Protein AF-A0A7V6JHE0-F1 (afdb_monomer)

Radius of gyration: 14.28 Å; Cα contacts (8 Å, |Δi|>4): 84; chains: 1; bounding box: 31×27×39 Å

pLDDT: mean 95.29, std 4.04, range [75.0, 98.31]

Secondary structure (DSSP, 8-state):
---HHHHHHHHHHHTT--HHHHHHH--PPTT-EEEEEEEEEETTEEEEEEEEEEE-HHHHHTTPPP--TT--S---

Foldseek 3Di:
DDDPLVVLCVVCVQQVNPSVCSVPPDDAWVPFDWDWDQCDPDPVGTHIDTPDGRHPVVCVVVVHDTDPPPDPDDPD

Nearest PDB structures (foldseek):
  4pz9-assembly1_B  TM=7.700E-01  e=2.338E+00  Mycobacterium tuberculosis H37Rv

Mean predicted aligned error: 2.93 Å

Solvent-accessible surface area (backbone atoms only — not comparable to full-atom values): 4848 Å² total; per-residue (Å²): 140,74,55,64,72,59,46,37,50,51,47,13,62,64,65,72,40,59,53,71,56,36,64,74,74,55,79,62,45,75,90,36,46,63,44,69,45,68,46,73,78,50,103,86,43,59,48,65,40,80,79,42,78,37,45,50,64,70,38,55,76,69,74,44,83,84,57,63,80,95,59,94,68,87,88,120

Sequence (76 aa):
FAHAALGLAWLSHLLAIPTNIMWSSFWPATSSVSTILFEERSPTWAVPRCLGLGDVSHLYAENLPVNPVGLPANFY

Structure (mmCIF, N/CA/C/O backbone):
data_AF-A0A7V6JHE0-F1
#
_entry.id   AF-A0A7V6JHE0-F1
#
loop_
_atom_site.group_PDB
_atom_site.id
_atom_site.type_symbol
_atom_site.label_atom_id
_atom_site.label_alt_id
_atom_site.label_comp_id
_atom_site.label_asym_id
_atom_site.label_entity_id
_atom_site.label_seq_id
_atom_site.pdbx_PDB_ins_code
_atom_site.Cartn_x
_atom_site.Cartn_y
_atom_site.Cartn_z
_atom_site.occupancy
_atom_site.B_iso_or_equiv
_atom_site.auth_seq_id
_atom_site.auth_comp_id
_atom_site.auth_asym_id
_atom_site.auth_atom_id
_atom_site.pdbx_PDB_model_num
ATOM 1 N N . PHE A 1 1 ? 7.118 8.097 6.619 1.00 75.00 1 PHE A N 1
ATOM 2 C CA . PHE A 1 1 ? 8.028 7.326 5.748 1.00 75.00 1 PHE A CA 1
ATOM 3 C C . PHE A 1 1 ? 8.487 6.084 6.503 1.00 75.00 1 PHE A C 1
ATOM 5 O O . PHE A 1 1 ? 8.859 6.215 7.662 1.00 75.00 1 PHE A O 1
ATOM 12 N N . ALA A 1 2 ? 8.406 4.903 5.889 1.00 87.44 2 ALA A N 1
ATOM 13 C CA . ALA A 1 2 ? 8.857 3.632 6.458 1.00 87.44 2 ALA A CA 1
ATOM 14 C C . ALA A 1 2 ? 9.332 2.701 5.332 1.00 87.44 2 ALA A C 1
ATOM 16 O O . ALA A 1 2 ? 8.920 2.860 4.186 1.00 87.44 2 ALA A O 1
ATOM 17 N N . HIS A 1 3 ? 10.174 1.722 5.663 1.00 92.81 3 HIS A N 1
ATOM 18 C CA . HIS A 1 3 ? 10.583 0.674 4.723 1.00 92.81 3 HIS A CA 1
ATOM 19 C C . HIS A 1 3 ? 9.455 -0.340 4.512 1.00 92.81 3 HIS A C 1
ATOM 21 O O . HIS A 1 3 ? 8.641 -0.540 5.413 1.00 92.81 3 HIS A O 1
ATOM 27 N N . ALA A 1 4 ? 9.449 -1.026 3.365 1.00 93.88 4 ALA A N 1
ATOM 28 C CA . ALA A 1 4 ? 8.386 -1.959 2.979 1.00 93.88 4 ALA A CA 1
ATOM 29 C C . ALA A 1 4 ? 8.061 -2.996 4.071 1.00 93.88 4 ALA A C 1
ATOM 31 O O . ALA A 1 4 ? 6.901 -3.137 4.447 1.00 93.88 4 ALA A O 1
ATOM 32 N N . ALA A 1 5 ? 9.074 -3.650 4.654 1.00 93.44 5 ALA A N 1
ATOM 33 C CA . ALA A 1 5 ? 8.864 -4.655 5.700 1.00 93.44 5 ALA A CA 1
ATOM 34 C C . ALA A 1 5 ? 8.140 -4.085 6.936 1.00 93.44 5 ALA A C 1
ATOM 36 O O . ALA A 1 5 ? 7.159 -4.665 7.404 1.00 93.44 5 ALA A O 1
ATOM 37 N N . LEU A 1 6 ? 8.581 -2.919 7.428 1.00 96.12 6 LEU A N 1
ATOM 38 C CA . LEU A 1 6 ? 7.959 -2.249 8.572 1.00 96.12 6 LEU A CA 1
ATOM 39 C C . LEU A 1 6 ? 6.560 -1.723 8.225 1.00 96.12 6 LEU A C 1
ATOM 41 O O . LEU A 1 6 ? 5.632 -1.906 9.006 1.00 96.12 6 LEU A O 1
ATOM 45 N N . GLY A 1 7 ? 6.400 -1.099 7.056 1.00 96.31 7 GLY A N 1
ATOM 46 C CA . GLY A 1 7 ? 5.116 -0.577 6.592 1.00 96.31 7 GLY A CA 1
ATOM 47 C C . GLY A 1 7 ? 4.064 -1.678 6.488 1.00 96.31 7 GLY A C 1
ATOM 48 O O . GLY A 1 7 ? 2.974 -1.541 7.035 1.00 96.31 7 GLY A O 1
ATOM 49 N N . LEU A 1 8 ? 4.410 -2.811 5.872 1.00 96.88 8 LEU A N 1
ATOM 50 C CA . LEU A 1 8 ? 3.511 -3.957 5.763 1.00 96.88 8 LEU A CA 1
ATOM 51 C C . LEU A 1 8 ? 3.244 -4.628 7.119 1.00 96.88 8 LEU A C 1
ATOM 53 O O . LEU A 1 8 ? 2.113 -5.026 7.376 1.00 96.88 8 LEU A O 1
ATOM 57 N N . ALA A 1 9 ? 4.229 -4.718 8.020 1.00 97.56 9 ALA A N 1
ATOM 58 C CA . ALA A 1 9 ? 3.991 -5.238 9.372 1.00 97.56 9 ALA A CA 1
ATOM 59 C C . ALA A 1 9 ? 3.007 -4.356 10.159 1.00 97.56 9 ALA A C 1
ATOM 61 O O . ALA A 1 9 ? 2.107 -4.855 10.834 1.00 97.56 9 ALA A O 1
ATOM 62 N N . TRP A 1 10 ? 3.138 -3.035 10.030 1.00 96.94 10 TRP A N 1
ATOM 63 C CA . TRP A 1 10 ? 2.239 -2.088 10.678 1.00 96.94 10 TRP A CA 1
ATOM 64 C C . TRP A 1 10 ? 0.822 -2.143 10.094 1.00 96.94 10 TRP A C 1
ATOM 66 O O . TRP A 1 10 ? -0.151 -2.197 10.843 1.00 96.94 10 TRP A O 1
ATOM 76 N N . LEU A 1 11 ? 0.693 -2.217 8.765 1.00 97.62 11 LEU A N 1
ATOM 77 C CA . LEU A 1 11 ? -0.600 -2.386 8.096 1.00 97.62 11 LEU A CA 1
ATOM 78 C C . LEU A 1 11 ? -1.274 -3.717 8.438 1.00 97.62 11 LEU A C 1
ATOM 80 O O . LEU A 1 11 ? -2.484 -3.743 8.636 1.00 97.62 11 LEU A O 1
ATOM 84 N N . SER A 1 12 ? -0.503 -4.801 8.563 1.00 98.12 12 SER A N 1
ATOM 85 C CA . SER A 1 12 ? -0.993 -6.095 9.049 1.00 98.12 12 SER A CA 1
ATOM 86 C C . SER A 1 12 ? -1.668 -5.953 10.413 1.00 98.12 12 SER A C 1
ATOM 88 O O . SER A 1 12 ? -2.787 -6.433 10.593 1.00 98.12 12 SER A O 1
ATOM 90 N N . HIS A 1 13 ? -1.031 -5.237 11.342 1.00 97.31 13 HIS A N 1
ATOM 91 C CA . HIS A 1 13 ? -1.603 -4.983 12.658 1.00 97.31 13 HIS A CA 1
ATOM 92 C C . HIS A 1 13 ? -2.869 -4.117 12.586 1.00 97.31 13 HIS A C 1
ATOM 94 O O . HIS A 1 13 ? -3.894 -4.497 13.146 1.00 97.31 13 HIS A O 1
ATOM 100 N N . LEU A 1 14 ? -2.823 -2.988 11.867 1.00 96.88 14 LEU A N 1
ATOM 101 C CA . LEU A 1 14 ? -3.959 -2.066 11.756 1.00 96.88 14 LEU A CA 1
ATOM 102 C C . LEU A 1 14 ? -5.190 -2.723 11.124 1.00 96.88 14 LEU A C 1
ATOM 104 O O . LEU A 1 14 ? -6.303 -2.542 11.604 1.00 96.88 14 LEU A O 1
ATOM 108 N N . LEU A 1 15 ? -4.994 -3.478 10.045 1.00 97.25 15 LEU A N 1
ATOM 109 C CA . LEU A 1 15 ? -6.079 -4.070 9.261 1.00 97.25 15 LEU A CA 1
ATOM 110 C C . LEU A 1 15 ? -6.468 -5.474 9.743 1.00 97.25 15 LEU A C 1
ATOM 112 O O . LEU A 1 15 ? -7.309 -6.115 9.117 1.00 97.25 15 LEU A O 1
ATOM 116 N N . ALA A 1 16 ? -5.852 -5.959 10.827 1.00 97.31 16 ALA A N 1
ATOM 117 C CA . ALA A 1 16 ? -6.016 -7.317 11.344 1.00 97.31 16 ALA A CA 1
ATOM 118 C C . ALA A 1 16 ? -5.797 -8.413 10.276 1.00 97.31 16 ALA A C 1
ATOM 120 O O . ALA A 1 16 ? -6.454 -9.454 10.279 1.00 97.31 16 ALA A O 1
ATOM 121 N N . ILE A 1 17 ? -4.850 -8.185 9.361 1.00 97.88 17 ILE A N 1
ATOM 122 C CA . ILE A 1 17 ? -4.449 -9.155 8.336 1.00 97.88 17 ILE A CA 1
ATOM 123 C C . ILE A 1 17 ? -3.274 -9.964 8.890 1.00 97.88 17 ILE A C 1
ATOM 125 O O . ILE A 1 17 ? -2.315 -9.351 9.367 1.00 97.88 17 ILE A O 1
ATOM 129 N N . PRO A 1 18 ? -3.268 -11.308 8.807 1.00 98.31 18 PRO A N 1
ATOM 130 C CA . PRO A 1 18 ? -2.111 -12.100 9.215 1.00 98.31 18 PRO A CA 1
ATOM 131 C C . PRO A 1 18 ? -0.818 -11.624 8.534 1.00 98.31 18 PRO A C 1
ATOM 133 O O . PRO A 1 18 ? -0.772 -11.450 7.316 1.00 98.31 18 PRO A O 1
ATOM 136 N N . THR A 1 19 ? 0.246 -11.404 9.311 1.00 97.50 19 THR A N 1
ATOM 137 C CA . THR A 1 19 ? 1.484 -10.766 8.822 1.00 97.50 19 THR A CA 1
ATOM 138 C C . THR A 1 19 ? 2.144 -11.540 7.686 1.00 97.50 19 THR A C 1
ATOM 140 O O . THR A 1 19 ? 2.638 -10.939 6.736 1.00 97.50 19 THR A O 1
ATOM 143 N N . ASN A 1 20 ? 2.093 -12.872 7.731 1.00 97.44 20 ASN A N 1
ATOM 144 C CA . ASN A 1 20 ? 2.584 -13.730 6.654 1.00 97.44 20 ASN A CA 1
ATOM 145 C C . ASN A 1 20 ? 1.832 -13.496 5.335 1.00 97.44 20 ASN A C 1
ATOM 147 O O . ASN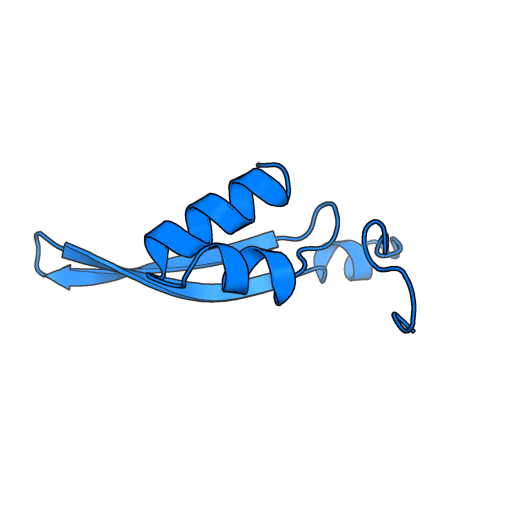 A 1 20 ? 2.455 -13.503 4.277 1.00 97.44 20 ASN A O 1
ATOM 151 N N . ILE A 1 21 ? 0.519 -13.252 5.383 1.00 97.94 21 ILE A N 1
ATOM 152 C CA . ILE A 1 21 ? -0.280 -12.906 4.201 1.00 97.94 21 ILE A CA 1
ATOM 153 C C . ILE A 1 21 ? 0.083 -11.501 3.722 1.00 97.94 21 ILE A C 1
ATOM 155 O O . ILE A 1 21 ? 0.350 -11.313 2.538 1.00 97.94 21 ILE A O 1
ATOM 159 N N . MET A 1 22 ? 0.189 -10.532 4.639 1.00 97.50 22 MET A N 1
ATOM 160 C CA . MET A 1 22 ? 0.543 -9.157 4.279 1.00 97.50 22 MET A CA 1
ATOM 161 C C . MET A 1 22 ? 1.911 -9.070 3.581 1.00 97.50 22 MET A C 1
ATOM 163 O O . MET A 1 22 ? 2.044 -8.379 2.580 1.00 97.50 22 MET A O 1
ATOM 167 N N .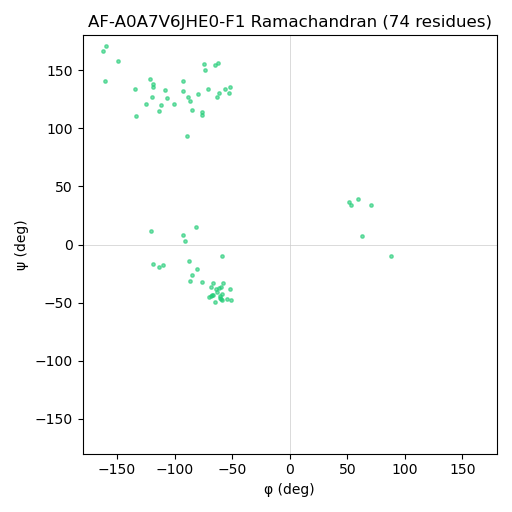 TRP A 1 23 ? 2.921 -9.794 4.069 1.00 95.44 23 TRP A N 1
ATOM 168 C CA . TRP A 1 23 ? 4.268 -9.791 3.483 1.00 95.44 23 TRP A CA 1
ATOM 169 C C . TRP A 1 23 ? 4.407 -10.609 2.200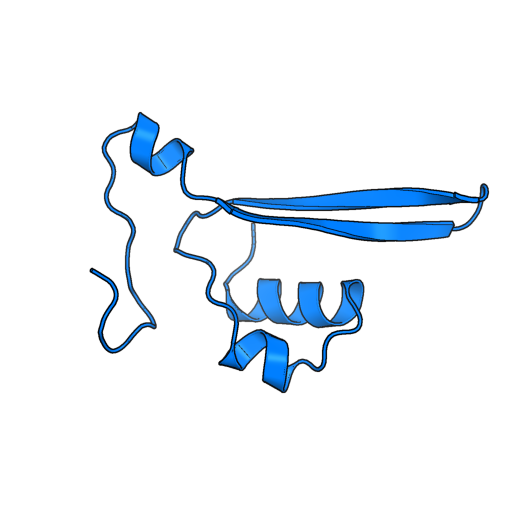 1.00 95.44 23 TRP A C 1
ATOM 171 O O . TRP A 1 23 ? 5.228 -10.262 1.359 1.00 95.44 23 TRP A O 1
ATOM 181 N N . SER A 1 24 ? 3.652 -11.698 2.051 1.00 94.44 24 SER A N 1
ATOM 182 C CA . SER A 1 24 ? 3.753 -12.559 0.863 1.00 94.44 24 SER A CA 1
ATOM 183 C C . SER A 1 24 ? 2.903 -12.079 -0.309 1.00 94.44 24 SER A C 1
ATOM 185 O O . SER A 1 24 ? 3.223 -12.394 -1.451 1.00 94.44 24 SER A O 1
ATOM 187 N N . SER A 1 25 ? 1.816 -11.351 -0.037 1.00 95.38 25 SER A N 1
ATOM 188 C CA . SER A 1 25 ? 0.794 -11.043 -1.046 1.00 95.38 25 SER A CA 1
ATOM 189 C C . SER A 1 25 ? 0.757 -9.575 -1.469 1.00 95.38 25 SER A C 1
ATOM 191 O O . SER A 1 25 ? 0.181 -9.267 -2.508 1.00 95.38 25 SER A O 1
ATOM 193 N N . PHE A 1 26 ? 1.348 -8.663 -0.693 1.00 96.00 26 PHE A N 1
ATOM 194 C CA . PHE A 1 26 ? 1.305 -7.228 -0.974 1.00 96.00 26 PHE A CA 1
ATOM 195 C C . PHE A 1 26 ? 2.708 -6.671 -1.187 1.00 96.00 26 PHE A C 1
ATOM 197 O O . PHE A 1 26 ? 3.638 -6.978 -0.443 1.00 96.00 26 PHE A O 1
ATOM 204 N N . TRP A 1 27 ? 2.844 -5.796 -2.181 1.00 94.81 27 TRP A N 1
ATOM 205 C CA . TRP A 1 27 ? 4.112 -5.175 -2.544 1.00 94.81 27 TRP A CA 1
ATOM 206 C C . TRP A 1 27 ? 3.919 -3.664 -2.746 1.00 94.81 27 TRP A C 1
ATOM 208 O O . TRP A 1 27 ? 3.251 -3.258 -3.697 1.00 94.81 27 TRP A O 1
ATOM 218 N N . PRO A 1 28 ? 4.458 -2.813 -1.853 1.00 95.38 28 PRO A N 1
ATOM 219 C CA . PRO A 1 28 ? 4.521 -1.377 -2.072 1.00 95.38 28 PRO A CA 1
ATOM 220 C C . PRO A 1 28 ? 5.799 -1.037 -2.847 1.00 95.38 28 PRO A C 1
ATOM 222 O O . PRO A 1 28 ? 6.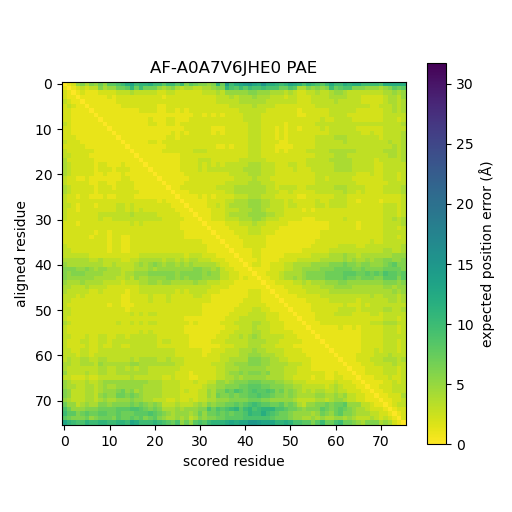905 -1.338 -2.392 1.00 95.38 28 PRO A O 1
ATOM 225 N N . ALA A 1 29 ? 5.658 -0.373 -3.994 1.00 95.12 29 ALA A N 1
ATOM 226 C CA . ALA A 1 29 ? 6.809 0.103 -4.753 1.00 95.12 29 ALA A CA 1
ATOM 227 C C . ALA A 1 29 ? 7.636 1.126 -3.952 1.00 95.12 29 ALA A C 1
ATOM 229 O O . ALA A 1 29 ? 7.121 1.820 -3.066 1.00 95.12 29 ALA A O 1
ATOM 230 N N . THR A 1 30 ? 8.920 1.270 -4.283 1.00 93.19 30 THR A N 1
ATOM 231 C CA . THR A 1 30 ? 9.777 2.307 -3.688 1.00 93.19 30 THR A CA 1
ATOM 232 C C . THR A 1 30 ? 9.171 3.692 -3.907 1.00 93.19 30 THR A C 1
ATOM 234 O O . THR A 1 30 ? 8.734 4.013 -5.009 1.00 93.19 30 THR A O 1
ATOM 237 N N . SER A 1 31 ? 9.147 4.503 -2.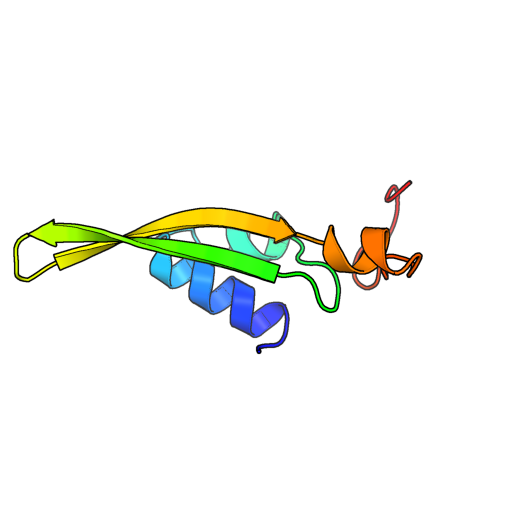847 1.00 94.19 31 SER A N 1
ATOM 238 C CA . SER A 1 31 ? 8.526 5.837 -2.822 1.00 94.19 31 SER A CA 1
ATOM 239 C C . SER A 1 31 ? 7.014 5.868 -3.066 1.00 94.19 31 SER A C 1
ATOM 241 O O . SER A 1 31 ? 6.448 6.951 -3.134 1.00 94.19 31 SER A O 1
ATOM 243 N N . SER A 1 32 ? 6.335 4.721 -3.143 1.00 95.88 32 SER A N 1
ATOM 244 C CA . SER A 1 32 ? 4.877 4.700 -3.259 1.00 95.88 32 SER A CA 1
ATOM 245 C C . SER A 1 32 ? 4.178 5.256 -2.014 1.00 95.88 32 SER A C 1
ATOM 247 O O . SER A 1 32 ? 4.702 5.225 -0.895 1.00 95.88 32 SER A O 1
ATOM 249 N N . VAL A 1 33 ? 2.963 5.761 -2.212 1.00 96.88 33 VAL A N 1
ATOM 250 C CA . VAL A 1 33 ? 2.132 6.364 -1.169 1.00 96.88 33 VAL A CA 1
ATOM 251 C C . VAL A 1 33 ? 0.974 5.429 -0.844 1.00 96.88 33 VAL A C 1
ATOM 253 O O . VAL A 1 33 ? 0.307 4.906 -1.725 1.00 96.88 33 VAL A O 1
ATOM 256 N N . SER A 1 34 ? 0.721 5.191 0.440 1.00 96.94 34 SER A N 1
ATOM 257 C CA . SER A 1 34 ? -0.447 4.425 0.887 1.00 96.94 34 SER A CA 1
ATOM 258 C C . SER A 1 34 ? -1.320 5.303 1.768 1.00 96.94 34 SER A C 1
ATOM 260 O O . SER A 1 34 ? -0.812 5.993 2.653 1.00 96.94 34 SER A O 1
ATOM 262 N N . THR A 1 35 ? -2.628 5.260 1.541 1.00 97.69 35 THR A N 1
ATOM 263 C CA . THR A 1 35 ? -3.602 6.113 2.219 1.00 97.69 35 THR A CA 1
ATOM 264 C C . THR A 1 35 ? -4.491 5.261 3.108 1.00 97.69 35 THR A C 1
ATOM 266 O O . THR A 1 35 ? -5.269 4.434 2.626 1.00 97.69 35 THR A O 1
ATOM 269 N N . ILE A 1 36 ? -4.381 5.483 4.418 1.00 97.75 36 ILE A N 1
ATOM 270 C CA . ILE A 1 36 ? -5.216 4.843 5.434 1.00 97.75 36 ILE A CA 1
ATOM 271 C C . ILE A 1 36 ? -6.115 5.907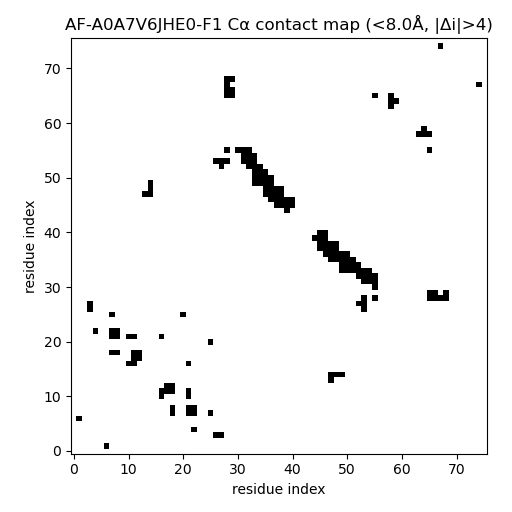 6.057 1.00 97.75 36 ILE A C 1
ATOM 273 O O . ILE A 1 36 ? -5.626 6.873 6.641 1.00 97.75 36 ILE A O 1
ATOM 277 N N . LEU A 1 37 ? -7.425 5.723 5.939 1.00 98.00 37 LEU A N 1
ATOM 278 C CA . LEU A 1 37 ? -8.415 6.525 6.645 1.00 98.00 37 LEU A CA 1
ATOM 279 C C . LEU A 1 37 ? -8.684 5.887 8.006 1.00 98.00 37 LEU A C 1
ATOM 281 O O . LEU A 1 37 ? -9.048 4.720 8.073 1.00 98.00 37 LEU A O 1
ATOM 285 N N . PHE A 1 38 ? -8.563 6.654 9.082 1.00 97.81 38 PHE A N 1
ATOM 286 C CA . PHE A 1 38 ? -9.093 6.261 10.385 1.00 97.81 38 PHE A CA 1
ATOM 287 C C . PHE A 1 38 ? -10.532 6.771 10.479 1.00 97.81 38 PHE A C 1
ATOM 289 O O . PHE A 1 38 ? -10.771 7.931 10.797 1.00 97.81 38 PHE A O 1
ATOM 296 N N . GLU A 1 39 ? -11.485 5.913 10.119 1.00 97.81 39 GLU A N 1
ATOM 297 C CA . GLU A 1 39 ? -12.915 6.227 10.104 1.00 97.81 39 GLU A CA 1
ATOM 298 C C . GLU A 1 39 ? -13.447 6.225 11.542 1.00 97.81 39 GLU A C 1
ATOM 300 O O . GLU A 1 39 ? -13.469 5.178 12.191 1.00 97.81 39 GLU A O 1
ATOM 305 N N . GLU A 1 40 ? -13.873 7.381 12.055 1.00 98.00 40 GLU A N 1
ATOM 306 C CA . GLU A 1 40 ? -14.492 7.473 13.380 1.00 98.00 40 GLU A CA 1
ATOM 307 C 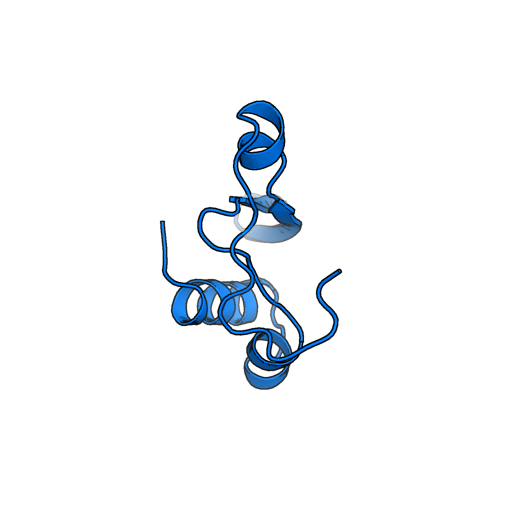C . GLU A 1 40 ? -15.804 6.673 13.417 1.00 98.00 40 GLU A C 1
ATOM 309 O O . GLU A 1 40 ? -16.688 6.848 12.578 1.00 98.00 40 GLU A O 1
ATOM 314 N N . ARG A 1 41 ? -15.934 5.771 14.395 1.00 96.75 41 ARG A N 1
ATOM 315 C CA . ARG A 1 41 ? -17.142 4.954 14.618 1.00 96.75 41 ARG A CA 1
ATOM 316 C C . ARG A 1 41 ? -17.848 5.306 15.925 1.00 96.75 41 ARG A C 1
ATOM 318 O O . ARG A 1 41 ? -19.016 4.961 16.096 1.00 96.75 41 ARG A O 1
ATOM 325 N N . SER A 1 42 ? -17.141 5.958 16.841 1.00 97.50 42 SER A N 1
ATOM 326 C CA . SER A 1 42 ? -17.646 6.506 18.097 1.00 97.50 42 SER A CA 1
ATOM 327 C C . SER A 1 42 ? -16.676 7.581 18.611 1.00 97.50 42 SER A C 1
ATOM 329 O O . SER A 1 42 ? -15.535 7.621 18.151 1.00 97.50 42 SER A O 1
ATOM 331 N N . PRO A 1 43 ? -17.041 8.347 19.659 1.00 97.00 43 PRO A N 1
ATOM 332 C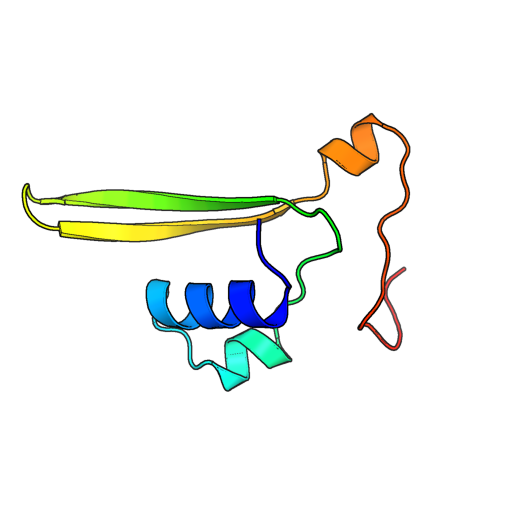 CA . PRO A 1 43 ? -16.132 9.308 20.297 1.00 97.00 43 PRO A CA 1
ATOM 333 C C . PRO A 1 43 ? -14.839 8.704 20.874 1.00 97.00 43 PRO A C 1
ATOM 335 O O . PRO A 1 43 ? -13.959 9.433 21.321 1.00 97.00 43 PRO A O 1
ATOM 338 N N . THR A 1 44 ? -14.741 7.374 20.936 1.00 97.50 44 THR A N 1
ATOM 339 C CA . THR A 1 44 ? -13.621 6.638 21.535 1.00 97.50 44 THR A CA 1
ATOM 340 C C . THR A 1 44 ? -12.876 5.745 20.548 1.00 97.50 44 THR A C 1
ATOM 342 O O . THR A 1 44 ? -11.760 5.328 20.851 1.00 97.50 44 THR A O 1
ATOM 345 N N . TRP A 1 45 ? -13.463 5.433 19.389 1.00 96.88 45 TRP A N 1
ATOM 346 C CA . TRP A 1 45 ? -12.922 4.447 18.458 1.00 96.88 45 TRP A CA 1
ATOM 347 C C . TRP A 1 45 ? -1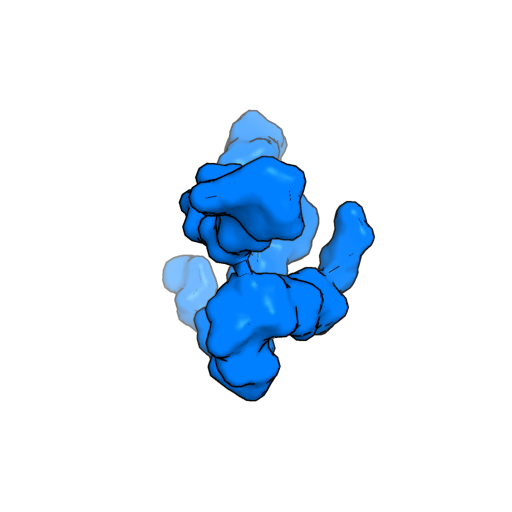2.934 4.953 17.020 1.00 96.88 45 TRP A C 1
ATOM 349 O O . TRP A 1 45 ? -13.957 5.406 16.501 1.00 96.88 45 TRP A O 1
ATOM 359 N N . ALA A 1 46 ? -11.804 4.748 16.345 1.00 97.44 46 ALA A N 1
ATOM 360 C CA . ALA A 1 46 ? -11.684 4.858 14.902 1.00 97.44 46 ALA A CA 1
ATOM 361 C C . ALA A 1 46 ? -11.202 3.527 14.317 1.00 97.44 46 ALA A C 1
ATOM 363 O O . ALA A 1 46 ? -10.371 2.838 14.911 1.00 97.44 46 ALA A O 1
ATOM 364 N N . VAL A 1 47 ? -11.733 3.168 13.152 1.00 97.12 47 VAL A N 1
ATOM 365 C CA . VAL A 1 47 ? -11.393 1.935 12.440 1.00 97.12 47 VAL A CA 1
ATOM 366 C C . VAL A 1 47 ? -10.533 2.285 11.225 1.00 97.12 47 VAL A C 1
ATOM 368 O O . VAL A 1 47 ? -10.954 3.104 10.405 1.00 97.12 47 VAL A O 1
ATOM 371 N N . PRO A 1 48 ? -9.344 1.684 11.066 1.00 97.94 48 PRO A N 1
ATOM 372 C CA . PRO A 1 48 ? -8.513 1.920 9.895 1.00 97.94 48 PRO A CA 1
ATOM 373 C C . PRO A 1 48 ? -9.128 1.278 8.641 1.00 97.94 48 PRO A C 1
ATOM 375 O O . PRO A 1 48 ? -9.535 0.116 8.633 1.00 97.94 48 PRO A O 1
ATOM 378 N N . ARG A 1 49 ? -9.155 2.039 7.549 1.00 97.38 49 ARG A N 1
ATOM 379 C CA . ARG A 1 49 ? -9.585 1.639 6.208 1.00 97.38 49 ARG A CA 1
ATOM 380 C C . ARG A 1 49 ? -8.452 1.929 5.238 1.00 97.38 49 ARG A C 1
ATOM 382 O O . ARG A 1 49 ? -8.031 3.076 5.106 1.00 97.38 49 ARG A O 1
ATOM 389 N N . CYS A 1 50 ? -7.961 0.912 4.540 1.00 97.31 50 CYS A N 1
ATOM 390 C CA . CYS A 1 50 ? -7.033 1.138 3.438 1.00 97.31 50 CYS A CA 1
ATOM 391 C C . CYS A 1 50 ? -7.816 1.647 2.225 1.00 97.31 50 CYS A C 1
ATOM 393 O O . CYS A 1 50 ? -8.620 0.909 1.665 1.00 97.31 50 CYS A O 1
ATOM 395 N N . LEU A 1 51 ? -7.613 2.915 1.861 1.00 97.94 51 LEU A N 1
ATOM 396 C CA . LEU A 1 51 ? -8.231 3.517 0.675 1.00 97.94 51 LEU A CA 1
ATOM 397 C C . LEU A 1 51 ? -7.395 3.263 -0.581 1.00 97.94 51 LEU A C 1
ATOM 399 O O . LEU A 1 51 ? -7.936 3.137 -1.674 1.00 97.94 51 LEU A O 1
ATOM 403 N N . GLY A 1 52 ? -6.077 3.179 -0.410 1.00 97.31 52 GLY A N 1
ATOM 404 C CA . GLY A 1 52 ? -5.133 2.869 -1.471 1.00 97.31 52 GLY A CA 1
ATOM 405 C C . GLY A 1 52 ? -3.818 2.379 -0.883 1.00 97.31 52 GLY A C 1
ATOM 406 O O . GLY A 1 52 ? -3.352 2.896 0.136 1.00 97.31 52 GLY A O 1
ATOM 407 N N . LEU A 1 53 ? -3.228 1.375 -1.523 1.00 96.56 53 LEU A N 1
ATOM 408 C CA . LEU A 1 53 ? -1.927 0.825 -1.167 1.00 96.56 53 LEU A CA 1
ATOM 409 C C . LEU A 1 53 ? -0.989 0.986 -2.361 1.00 96.56 53 LEU A C 1
ATOM 411 O O . LEU A 1 53 ? -1.311 0.533 -3.454 1.00 96.56 53 LEU A O 1
ATOM 415 N N . GLY A 1 54 ? 0.177 1.582 -2.129 1.00 95.56 54 GLY A N 1
ATOM 416 C CA . GLY A 1 54 ? 1.245 1.620 -3.123 1.00 95.56 54 GLY A CA 1
ATOM 417 C C . GLY A 1 54 ? 0.986 2.524 -4.335 1.00 95.56 54 GLY A C 1
ATOM 418 O O . GLY A 1 54 ? 1.450 2.199 -5.423 1.00 95.56 54 GLY A O 1
ATOM 419 N N . ASP A 1 55 ? 0.292 3.653 -4.171 1.00 96.94 55 ASP A N 1
ATOM 420 C CA . ASP A 1 55 ? 0.085 4.634 -5.239 1.00 96.94 55 ASP A CA 1
ATOM 421 C C . ASP A 1 55 ? 1.413 5.228 -5.740 1.00 96.94 55 ASP A C 1
ATOM 423 O O . ASP A 1 55 ? 2.255 5.700 -4.969 1.00 96.94 55 ASP A O 1
ATOM 427 N N . VAL A 1 56 ? 1.575 5.220 -7.059 1.00 97.19 56 VAL A N 1
ATOM 428 C CA . VAL A 1 56 ? 2.743 5.714 -7.800 1.00 97.19 56 VAL A CA 1
ATOM 429 C C . VAL A 1 56 ? 2.369 6.835 -8.776 1.00 97.19 56 VAL A C 1
ATOM 431 O O . VAL A 1 56 ? 3.191 7.222 -9.602 1.00 97.19 56 VAL A O 1
ATOM 434 N N . SER A 1 57 ? 1.155 7.387 -8.682 1.00 97.50 57 SER A N 1
ATOM 435 C CA . SER A 1 57 ? 0.661 8.467 -9.549 1.00 97.50 57 SER A CA 1
ATOM 436 C C . SER A 1 57 ? 1.615 9.666 -9.628 1.00 97.50 57 SER A C 1
ATOM 438 O O . SER A 1 57 ? 1.838 10.208 -10.708 1.00 97.50 57 SER A O 1
ATOM 440 N N . HIS A 1 58 ? 2.251 10.038 -8.515 1.00 96.75 58 HIS A N 1
ATOM 441 C CA . HIS A 1 58 ? 3.248 11.110 -8.479 1.00 96.75 58 HIS A CA 1
ATOM 442 C C . HIS A 1 58 ? 4.532 10.774 -9.259 1.00 96.75 58 HIS A C 1
ATOM 444 O O . HIS A 1 58 ? 5.117 11.662 -9.866 1.00 96.75 58 HIS A O 1
ATOM 450 N N . LEU A 1 59 ? 4.959 9.504 -9.294 1.00 97.62 59 LEU A N 1
ATOM 451 C CA . LEU A 1 59 ? 6.087 9.081 -10.132 1.00 97.62 59 LEU A CA 1
ATOM 452 C C . LEU A 1 59 ? 5.717 9.207 -11.608 1.00 97.62 59 LEU A C 1
ATOM 454 O O . LEU A 1 59 ? 6.495 9.737 -12.394 1.00 97.62 59 LEU A O 1
ATOM 458 N N . TYR A 1 60 ? 4.501 8.782 -11.963 1.00 96.69 60 TYR A N 1
ATOM 459 C CA . TYR A 1 60 ? 3.980 8.924 -13.318 1.00 96.69 60 TYR A CA 1
ATOM 460 C C . TYR A 1 60 ? 3.902 10.395 -13.755 1.00 96.69 60 TYR A C 1
ATOM 462 O O . TYR A 1 60 ? 4.364 10.726 -14.844 1.00 96.69 60 TYR A O 1
ATOM 470 N N . ALA A 1 61 ? 3.383 11.283 -12.900 1.00 98.19 61 ALA A N 1
ATOM 471 C CA . ALA A 1 61 ? 3.284 12.717 -13.179 1.00 98.19 61 ALA A CA 1
ATOM 472 C C . ALA A 1 61 ? 4.651 13.367 -13.473 1.00 98.19 61 ALA A C 1
ATOM 474 O O . ALA A 1 61 ? 4.741 14.254 -14.318 1.00 98.19 61 ALA A O 1
ATOM 475 N N . GLU A 1 62 ? 5.711 12.878 -12.827 1.00 98.00 62 GLU A N 1
ATOM 476 C CA . GLU A 1 62 ? 7.092 13.349 -12.999 1.00 98.00 62 GLU A CA 1
ATOM 477 C C . GLU A 1 62 ? 7.883 12.553 -14.058 1.00 98.00 62 GLU A C 1
ATOM 479 O O . GLU A 1 62 ? 9.090 12.737 -14.204 1.00 98.00 62 GLU A O 1
ATOM 484 N N . ASN A 1 63 ? 7.227 11.661 -14.815 1.00 97.12 63 ASN A N 1
ATOM 485 C CA . ASN A 1 63 ? 7.859 10.748 -15.779 1.00 97.12 63 ASN A CA 1
ATOM 486 C C . ASN A 1 63 ? 9.003 9.904 -15.178 1.00 97.12 63 ASN A C 1
ATOM 488 O O . ASN A 1 63 ? 9.984 9.579 -15.852 1.00 97.12 63 ASN A O 1
ATOM 492 N N . LEU A 1 64 ? 8.882 9.534 -13.903 1.00 97.00 64 LEU A N 1
ATOM 493 C CA . LEU A 1 64 ? 9.831 8.677 -13.203 1.00 97.00 64 LEU A CA 1
ATOM 494 C C . LEU A 1 64 ? 9.406 7.204 -13.296 1.00 97.00 64 LEU A C 1
ATOM 496 O O . LEU A 1 64 ? 8.218 6.889 -13.180 1.00 97.00 64 LEU A O 1
ATOM 500 N N . PRO A 1 65 ? 10.359 6.270 -13.469 1.00 95.06 65 PRO A N 1
ATOM 501 C CA . PRO A 1 65 ? 10.042 4.851 -13.516 1.00 95.06 65 PRO A CA 1
ATOM 502 C C . PRO A 1 65 ? 9.688 4.311 -12.125 1.00 95.06 65 PRO A C 1
ATOM 504 O O . PRO A 1 65 ? 10.241 4.732 -11.106 1.00 95.06 65 PRO A O 1
ATOM 507 N N . VAL A 1 66 ? 8.827 3.294 -12.088 1.00 95.56 66 VAL A N 1
ATOM 508 C CA . VAL A 1 66 ? 8.601 2.491 -10.882 1.00 95.56 66 VAL A CA 1
ATOM 509 C C . VAL A 1 66 ? 9.732 1.472 -10.746 1.00 95.56 66 VAL A C 1
ATOM 511 O O . VAL A 1 66 ? 10.036 0.751 -11.693 1.00 95.56 66 VAL A O 1
ATOM 514 N N . ASN A 1 67 ? 10.361 1.391 -9.572 1.00 92.50 67 ASN A N 1
ATOM 515 C CA . ASN A 1 67 ? 11.429 0.423 -9.316 1.00 92.50 67 ASN A CA 1
ATOM 516 C C . ASN A 1 67 ? 10.837 -0.938 -8.878 1.00 92.50 67 ASN A C 1
ATOM 518 O O . ASN A 1 67 ? 10.259 -0.994 -7.790 1.00 92.50 67 ASN A O 1
ATOM 522 N N . PRO A 1 68 ? 11.012 -2.030 -9.653 1.00 92.38 68 PRO A N 1
ATOM 523 C CA . PRO A 1 68 ? 10.427 -3.345 -9.369 1.00 92.38 68 PRO A CA 1
ATOM 524 C C . PRO A 1 68 ? 11.210 -4.177 -8.339 1.00 92.38 68 PRO A C 1
ATOM 526 O O . PRO A 1 68 ? 11.022 -5.390 -8.255 1.00 92.38 68 PRO A O 1
ATOM 529 N N . VAL A 1 69 ? 12.132 -3.576 -7.580 1.00 91.06 69 VAL A N 1
ATOM 530 C CA . VAL A 1 69 ? 12.954 -4.308 -6.605 1.00 91.06 69 VAL A CA 1
ATOM 531 C C . VAL A 1 69 ? 12.091 -5.147 -5.651 1.00 91.06 69 VAL A C 1
ATOM 533 O O . VAL A 1 69 ? 11.066 -4.703 -5.131 1.00 91.06 69 VAL A O 1
ATOM 536 N N . GLY A 1 70 ? 12.517 -6.390 -5.428 1.00 88.06 70 GLY A N 1
ATOM 537 C CA . GLY A 1 70 ? 11.777 -7.368 -4.629 1.00 88.06 70 GLY A CA 1
ATOM 538 C C . GLY A 1 70 ? 10.759 -8.202 -5.415 1.00 88.06 70 GLY A C 1
ATOM 539 O O . GLY A 1 70 ? 10.297 -9.204 -4.878 1.00 88.06 70 GLY A O 1
ATOM 540 N N . LEU A 1 71 ? 10.461 -7.865 -6.677 1.00 91.75 71 LEU A N 1
ATOM 541 C CA . LEU A 1 71 ? 9.681 -8.716 -7.580 1.00 91.75 71 LEU A CA 1
ATOM 542 C C . LEU A 1 71 ? 10.615 -9.463 -8.549 1.00 91.75 71 LEU A C 1
ATOM 544 O O . LEU A 1 71 ? 11.352 -8.824 -9.298 1.00 91.75 71 LEU A O 1
ATOM 548 N N . PRO A 1 72 ? 10.613 -10.810 -8.558 1.00 87.19 72 PRO A N 1
ATOM 549 C CA . PRO A 1 72 ? 11.564 -11.583 -9.356 1.00 87.19 72 PRO A CA 1
ATOM 550 C C . PRO A 1 72 ? 11.185 -11.710 -10.841 1.00 87.19 72 PRO A C 1
ATOM 552 O O . PRO A 1 72 ? 12.055 -12.014 -11.652 1.00 87.19 72 PRO A O 1
ATOM 555 N N . ALA A 1 73 ? 9.910 -11.529 -11.207 1.00 91.62 73 ALA A N 1
ATOM 556 C CA . ALA A 1 73 ? 9.421 -11.707 -12.578 1.00 91.62 73 ALA A CA 1
ATOM 557 C C . ALA A 1 73 ? 8.051 -11.033 -12.805 1.00 91.62 73 ALA A C 1
ATOM 559 O O . ALA A 1 73 ? 7.350 -10.725 -11.843 1.00 91.62 73 ALA A O 1
ATOM 560 N N . ASN A 1 74 ? 7.657 -10.894 -14.081 1.00 89.75 74 ASN A N 1
ATOM 561 C CA . ASN A 1 74 ? 6.295 -10.563 -14.542 1.00 89.75 74 ASN A CA 1
ATOM 562 C C . ASN A 1 74 ? 5.715 -9.229 -14.027 1.00 89.75 74 ASN A C 1
ATOM 564 O O . ASN A 1 74 ? 4.539 -9.156 -13.685 1.00 89.75 74 ASN A O 1
ATOM 568 N N . PHE A 1 75 ? 6.541 -8.183 -13.948 1.00 86.25 75 PHE A N 1
ATOM 569 C CA . PHE A 1 75 ? 6.098 -6.844 -13.532 1.00 86.25 75 PHE A CA 1
ATOM 570 C C . PHE A 1 75 ? 5.571 -5.967 -14.686 1.00 86.25 75 PHE A C 1
ATOM 572 O O . PHE A 1 75 ? 4.934 -4.947 -14.434 1.00 86.25 75 PHE A O 1
ATOM 579 N N . TYR A 1 76 ? 5.830 -6.365 -15.933 1.00 79.88 76 TYR A N 1
ATOM 580 C CA . TYR A 1 76 ? 5.443 -5.651 -17.152 1.00 79.88 76 TYR A CA 1
ATOM 581 C C . TYR A 1 76 ? 4.533 -6.513 -18.021 1.00 79.88 76 TYR A C 1
ATOM 583 O O . TYR A 1 76 ? 4.756 -7.748 -18.030 1.00 79.88 76 TYR A O 1
#